Protein AF-A0A925AUQ3-F1 (afdb_monomer)

pLDDT: mean 84.68, std 13.17, range [40.12, 97.12]

Structure (mmCIF, N/CA/C/O backbone):
data_AF-A0A925AUQ3-F1
#
_entry.id   AF-A0A925AUQ3-F1
#
loop_
_atom_site.group_PDB
_atom_site.id
_atom_site.type_symbol
_atom_site.label_atom_id
_atom_site.label_alt_id
_atom_site.label_comp_id
_atom_site.label_asym_id
_atom_site.label_entity_id
_atom_site.label_seq_id
_atom_site.pdbx_PDB_ins_code
_atom_site.Cartn_x
_atom_site.Cartn_y
_atom_site.Cartn_z
_atom_site.occupancy
_atom_site.B_iso_or_equiv
_atom_site.auth_seq_id
_atom_site.auth_comp_id
_atom_site.auth_asym_id
_atom_site.auth_atom_id
_atom_site.pdbx_PDB_model_num
ATOM 1 N N . MET A 1 1 ? -30.380 -16.504 4.013 1.00 45.69 1 MET A N 1
ATOM 2 C CA . MET A 1 1 ? -30.064 -16.693 5.445 1.00 45.69 1 MET A CA 1
ATOM 3 C C . MET A 1 1 ? -30.160 -15.334 6.123 1.00 45.69 1 MET A C 1
ATOM 5 O O . MET A 1 1 ? -29.705 -14.374 5.512 1.00 45.69 1 MET A O 1
ATOM 9 N N . PRO A 1 2 ? -30.830 -15.217 7.281 1.00 41.12 2 PRO A N 1
ATOM 10 C CA . PRO A 1 2 ? -31.108 -13.928 7.902 1.00 41.12 2 PRO A CA 1
ATOM 11 C C . PRO A 1 2 ? -29.807 -13.231 8.309 1.00 41.12 2 PRO A C 1
ATOM 13 O O . PRO A 1 2 ? -28.845 -13.874 8.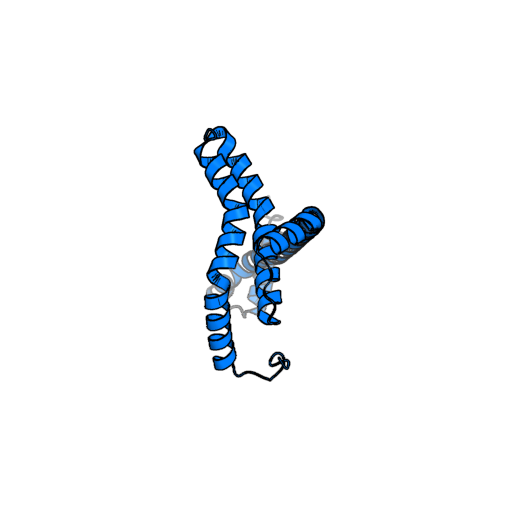719 1.00 41.12 2 PRO A O 1
ATOM 16 N N . SER A 1 3 ? -29.780 -11.912 8.150 1.00 50.97 3 SER A N 1
ATOM 17 C CA . SER A 1 3 ? -28.628 -11.040 8.357 1.00 50.97 3 SER A CA 1
ATOM 18 C C . SER A 1 3 ? -28.160 -11.023 9.817 1.00 50.97 3 SER A C 1
ATOM 20 O O . SER A 1 3 ? -28.569 -10.175 10.605 1.00 50.97 3 SER A O 1
ATOM 22 N N . SER A 1 4 ? -27.211 -11.897 10.150 1.00 55.62 4 SER A N 1
ATOM 23 C CA . SER A 1 4 ? -26.405 -11.888 11.386 1.00 55.62 4 SER A CA 1
ATOM 24 C C . SER A 1 4 ? -25.456 -10.674 11.507 1.00 55.62 4 SER A C 1
ATOM 26 O O . SER A 1 4 ? -24.551 -10.663 12.344 1.00 55.62 4 SER A O 1
ATOM 28 N N . ALA A 1 5 ? -25.597 -9.677 10.629 1.00 60.88 5 ALA A N 1
ATOM 29 C CA . ALA A 1 5 ? -24.541 -8.731 10.276 1.00 60.88 5 ALA A CA 1
ATOM 30 C C . ALA A 1 5 ? -24.450 -7.489 11.183 1.00 60.88 5 ALA A C 1
ATOM 32 O O . ALA A 1 5 ? -23.427 -6.812 11.152 1.00 60.88 5 ALA A O 1
ATOM 33 N N . LEU A 1 6 ? -25.470 -7.196 12.000 1.00 66.00 6 LEU A N 1
ATOM 34 C CA . LEU A 1 6 ? -25.551 -5.951 12.786 1.00 66.00 6 LEU A CA 1
ATOM 35 C C . LEU A 1 6 ? -25.937 -6.176 14.258 1.00 66.00 6 LEU A C 1
ATOM 37 O O . LEU A 1 6 ? -26.586 -5.341 14.881 1.00 66.00 6 LEU A O 1
ATOM 41 N N . ARG A 1 7 ? -25.555 -7.319 14.834 1.00 82.81 7 ARG A N 1
ATOM 42 C CA . ARG A 1 7 ? -25.616 -7.517 16.290 1.00 82.81 7 ARG A CA 1
ATOM 43 C C . ARG A 1 7 ? -24.392 -6.841 16.937 1.00 82.81 7 ARG A C 1
ATOM 45 O O . ARG A 1 7 ? -23.295 -7.016 16.404 1.00 82.81 7 ARG A O 1
ATOM 52 N N . PRO A 1 8 ? -24.534 -6.146 18.083 1.00 84.88 8 PRO A N 1
ATOM 53 C CA . PRO A 1 8 ? -23.391 -5.708 18.881 1.00 84.88 8 PRO A CA 1
ATOM 54 C C . PRO A 1 8 ? -22.499 -6.905 19.230 1.00 84.88 8 PRO A C 1
ATOM 56 O O . PRO A 1 8 ? -22.999 -7.923 19.711 1.00 84.88 8 PRO A O 1
ATOM 59 N N . ARG A 1 9 ? -21.197 -6.796 18.957 1.00 86.88 9 ARG A N 1
ATOM 60 C CA . ARG A 1 9 ? -20.202 -7.830 19.268 1.00 86.88 9 ARG A CA 1
ATOM 61 C C . ARG A 1 9 ? -19.255 -7.334 20.346 1.00 86.88 9 ARG A C 1
ATOM 63 O O . ARG A 1 9 ? -18.892 -6.158 20.349 1.00 86.88 9 ARG A O 1
ATOM 70 N N . SER A 1 10 ? -18.846 -8.221 21.246 1.00 92.44 10 SER A N 1
ATOM 71 C CA . SER A 1 10 ? -17.773 -7.906 22.193 1.00 92.44 10 SER A CA 1
ATOM 72 C C . SER A 1 10 ? -16.429 -7.754 21.463 1.00 92.44 10 SER A C 1
ATOM 74 O O . SER A 1 10 ? -16.258 -8.209 20.329 1.00 92.44 10 SER A O 1
ATOM 76 N N . ALA A 1 11 ? -15.440 -7.136 22.118 1.00 91.62 11 ALA A N 1
ATOM 77 C CA . ALA A 1 11 ? -14.095 -7.004 21.552 1.00 91.62 11 ALA A CA 1
ATOM 78 C C . ALA A 1 11 ? -13.476 -8.370 21.188 1.00 91.62 11 ALA A C 1
ATOM 80 O O . ALA A 1 11 ? -12.834 -8.501 20.148 1.00 91.62 11 ALA A O 1
ATOM 81 N N . THR A 1 12 ? -13.713 -9.404 22.003 1.00 92.38 12 THR A N 1
ATOM 82 C CA . THR A 1 12 ? -13.225 -10.765 21.739 1.00 92.38 12 THR A CA 1
ATOM 83 C C . THR A 1 12 ? -13.972 -11.429 20.583 1.00 92.38 12 THR A C 1
ATOM 85 O O . THR A 1 12 ? -13.336 -12.047 19.732 1.00 92.38 12 THR A O 1
ATOM 88 N N . GLU A 1 13 ? -15.292 -11.235 20.484 1.00 89.88 13 GLU A N 1
ATOM 89 C CA . GLU A 1 13 ? -16.099 -11.722 19.356 1.00 89.88 13 GLU A CA 1
ATOM 90 C C . GLU A 1 13 ? -15.688 -11.072 18.022 1.00 89.88 13 GLU A C 1
ATOM 92 O O . GLU A 1 13 ? -15.743 -11.722 16.979 1.00 89.88 13 GLU A O 1
ATOM 97 N N . LEU A 1 14 ? -15.263 -9.802 18.027 1.00 89.69 14 LEU A N 1
ATOM 98 C CA . LEU A 1 14 ? -14.743 -9.131 16.829 1.00 89.69 14 LEU A CA 1
ATOM 99 C C . LEU A 1 14 ? -13.423 -9.742 16.350 1.00 89.69 14 LEU A C 1
ATOM 101 O O . LEU A 1 14 ? -13.240 -9.935 15.147 1.00 89.69 14 LEU A O 1
ATOM 105 N N . ILE A 1 15 ? -12.515 -10.053 17.277 1.00 92.94 15 ILE A N 1
ATOM 106 C CA . ILE A 1 15 ? -11.218 -10.655 16.953 1.00 92.94 15 ILE A CA 1
ATOM 107 C C . ILE A 1 15 ? -11.417 -12.067 16.393 1.00 92.94 15 ILE A C 1
ATOM 109 O O . ILE A 1 15 ? -10.888 -12.374 15.325 1.00 92.94 15 ILE A O 1
ATOM 113 N N . ASP A 1 16 ? -12.221 -12.897 17.062 1.00 93.69 16 ASP A N 1
ATOM 114 C CA . ASP A 1 16 ? -12.510 -14.262 16.608 1.00 93.69 16 ASP A CA 1
ATOM 115 C C . ASP A 1 16 ? -13.182 -14.257 15.224 1.00 93.69 16 ASP A C 1
ATOM 117 O O . ASP A 1 16 ? -12.723 -14.919 14.291 1.00 93.69 16 ASP A O 1
ATOM 121 N N . ALA A 1 17 ? -14.185 -13.396 15.028 1.00 88.06 17 ALA A N 1
ATOM 122 C CA . ALA A 1 17 ? -14.828 -13.236 13.729 1.00 88.06 17 ALA A CA 1
ATOM 123 C C . ALA A 1 17 ? -13.864 -12.763 12.628 1.00 88.06 17 ALA A C 1
ATOM 125 O O . ALA A 1 17 ? -13.984 -13.200 11.484 1.00 88.06 17 ALA A O 1
ATOM 126 N N . SER A 1 18 ? -12.905 -11.894 12.958 1.00 88.94 18 SER A N 1
ATOM 127 C CA . SER A 1 18 ? -11.897 -11.428 12.000 1.00 88.94 18 SER A CA 1
ATOM 128 C C . SER A 1 18 ? -10.959 -12.559 11.577 1.00 88.94 18 SER A C 1
ATOM 130 O O . SER A 1 18 ? -10.667 -12.686 10.390 1.00 88.94 18 SER A O 1
ATOM 132 N N . PHE A 1 19 ? -10.531 -13.422 12.506 1.00 92.69 19 PHE A N 1
ATOM 133 C CA . PHE A 1 19 ? -9.716 -14.598 12.178 1.00 92.69 19 PHE A CA 1
ATOM 134 C C . PHE A 1 19 ? -10.488 -15.641 11.371 1.00 92.69 19 PHE A C 1
ATOM 136 O O . PHE A 1 19 ? -9.933 -16.212 10.430 1.00 92.69 19 PHE A O 1
ATOM 143 N N . GLN A 1 20 ? -11.760 -15.876 11.699 1.00 91.31 20 GLN A N 1
ATOM 144 C CA . GLN A 1 20 ? -12.621 -16.779 10.935 1.00 91.31 20 GLN A CA 1
ATOM 145 C C . GLN A 1 20 ? -12.801 -16.285 9.497 1.00 91.31 20 GLN A C 1
ATOM 147 O O . GLN A 1 20 ? -12.573 -17.047 8.555 1.00 91.31 20 GLN A O 1
ATOM 152 N N . LEU A 1 21 ? -13.120 -14.998 9.326 1.00 89.44 21 LEU A N 1
ATOM 153 C CA . LEU A 1 21 ? -13.253 -14.382 8.008 1.00 89.44 21 LEU A CA 1
ATOM 154 C C . LEU A 1 21 ? -11.933 -14.440 7.244 1.00 89.44 21 LEU A C 1
ATOM 156 O O . LEU A 1 21 ? -11.918 -14.864 6.090 1.00 89.44 21 LEU A O 1
ATOM 160 N N . LEU A 1 22 ? -10.819 -14.081 7.893 1.00 90.56 22 LEU A N 1
ATOM 161 C CA . LEU A 1 22 ? -9.492 -14.151 7.293 1.00 90.56 22 LEU A CA 1
ATOM 162 C C . LEU A 1 22 ? -9.210 -15.564 6.792 1.00 90.56 22 LEU A C 1
ATOM 164 O O . LEU A 1 22 ? -8.888 -15.721 5.625 1.00 90.56 22 LEU A O 1
ATOM 168 N N . ARG A 1 23 ? -9.381 -16.598 7.622 1.00 91.94 23 ARG A N 1
ATOM 169 C CA . ARG A 1 23 ? -9.105 -17.992 7.240 1.00 91.94 23 ARG A CA 1
ATOM 170 C C . ARG A 1 23 ? -9.964 -18.458 6.066 1.00 91.94 23 ARG A C 1
ATOM 172 O O . ARG A 1 23 ? -9.477 -19.203 5.220 1.00 91.94 23 ARG A O 1
ATOM 179 N N . GLN A 1 24 ? -11.215 -18.009 6.009 1.00 90.44 24 GLN A N 1
ATOM 180 C CA . GLN A 1 24 ? -12.141 -18.338 4.932 1.00 90.44 24 GLN A CA 1
ATOM 181 C C . GLN A 1 24 ? -11.745 -17.678 3.604 1.00 90.44 24 GLN A C 1
ATOM 183 O O . GLN A 1 24 ? -11.791 -18.334 2.565 1.00 90.44 24 GLN A O 1
ATOM 188 N N . ILE A 1 25 ? -11.352 -16.398 3.624 1.00 91.81 25 ILE A N 1
ATOM 189 C CA . ILE A 1 25 ? -11.071 -15.631 2.401 1.00 91.81 25 ILE A CA 1
ATOM 190 C C . ILE A 1 25 ? -9.590 -15.530 2.035 1.00 91.81 25 ILE A C 1
ATOM 192 O O . ILE A 1 25 ? -9.250 -15.060 0.949 1.00 91.81 25 ILE A O 1
ATOM 196 N N . TYR A 1 26 ? -8.695 -16.008 2.899 1.00 92.69 26 TYR A N 1
ATOM 197 C CA . TYR A 1 26 ? -7.250 -15.909 2.715 1.00 92.69 26 TYR A CA 1
ATOM 198 C C . TYR A 1 26 ? -6.786 -16.359 1.321 1.00 92.69 26 TYR A C 1
ATOM 200 O O . TYR A 1 26 ? -6.080 -15.582 0.673 1.00 92.69 26 TYR A O 1
ATOM 208 N N . PRO A 1 27 ? -7.225 -17.519 0.780 1.00 94.12 27 PRO A N 1
ATOM 209 C CA . PRO A 1 27 ? -6.808 -17.935 -0.557 1.00 94.12 27 PRO A CA 1
ATOM 210 C C . PRO A 1 27 ? -7.236 -16.945 -1.644 1.00 94.12 27 PRO A C 1
ATOM 212 O O . PRO A 1 27 ? -6.476 -16.685 -2.570 1.00 94.12 27 PRO A O 1
ATOM 215 N N . GLN A 1 28 ? -8.429 -16.352 -1.532 1.00 92.94 28 GLN A N 1
ATOM 216 C CA . GLN A 1 28 ? -8.934 -15.384 -2.510 1.00 92.94 28 GLN A CA 1
ATOM 217 C C . GLN A 1 28 ? -8.167 -14.062 -2.447 1.00 92.94 28 GLN A C 1
ATOM 219 O O . GLN A 1 28 ? -7.828 -13.512 -3.494 1.00 92.94 28 GLN A O 1
ATOM 224 N N . CYS A 1 29 ? -7.831 -13.588 -1.245 1.00 93.25 29 CYS A N 1
ATOM 225 C CA . CYS A 1 29 ? -6.982 -12.410 -1.063 1.00 93.25 29 CYS A CA 1
ATOM 226 C C . CYS A 1 29 ? -5.582 -12.630 -1.651 1.00 93.25 29 CYS A C 1
ATOM 228 O O . CYS A 1 29 ? -5.088 -11.781 -2.391 1.00 93.25 29 CYS A O 1
ATOM 230 N N . VAL A 1 30 ? -4.966 -13.787 -1.382 1.00 94.69 30 VAL A N 1
ATOM 231 C CA . VAL A 1 30 ? -3.651 -14.143 -1.937 1.00 94.69 30 VAL A CA 1
ATOM 232 C C . VAL A 1 30 ? -3.712 -14.254 -3.457 1.00 94.69 30 VAL A C 1
ATOM 234 O O . VAL A 1 30 ? -2.851 -13.701 -4.132 1.00 94.69 30 VAL A O 1
ATOM 237 N N . MET A 1 31 ? -4.742 -14.898 -4.015 1.00 94.44 31 MET A N 1
ATOM 238 C CA . MET A 1 31 ? -4.928 -14.987 -5.467 1.00 94.44 31 MET A CA 1
ATOM 239 C C . MET A 1 31 ? -5.104 -13.609 -6.113 1.00 94.44 31 MET A C 1
ATOM 241 O O . MET A 1 31 ? -4.503 -13.352 -7.151 1.00 94.44 31 MET A O 1
ATOM 245 N N . ALA A 1 32 ? -5.878 -12.710 -5.500 1.00 93.38 32 ALA A N 1
ATOM 246 C CA . ALA A 1 32 ? -6.051 -11.346 -5.995 1.00 93.38 32 ALA A CA 1
ATOM 247 C C . ALA A 1 32 ? -4.731 -10.557 -5.984 1.00 93.38 32 ALA A C 1
ATOM 249 O O . ALA A 1 32 ? -4.385 -9.920 -6.978 1.00 93.38 32 ALA A O 1
ATOM 250 N N . MET A 1 33 ? -3.963 -10.639 -4.892 1.00 94.12 33 MET A N 1
ATOM 251 C CA . MET A 1 33 ? -2.641 -10.010 -4.807 1.00 94.12 33 MET A CA 1
ATOM 252 C C . MET A 1 33 ? -1.667 -10.606 -5.820 1.00 94.12 33 MET A C 1
ATOM 254 O O . MET A 1 33 ? -0.972 -9.865 -6.511 1.00 94.12 33 MET A O 1
ATOM 258 N N . ALA A 1 34 ? -1.630 -11.933 -5.935 1.00 94.69 34 ALA A N 1
ATOM 259 C CA . ALA A 1 34 ? -0.763 -12.631 -6.870 1.00 94.69 34 ALA A CA 1
ATOM 260 C C . ALA A 1 34 ? -1.092 -12.244 -8.316 1.00 94.69 34 ALA A C 1
ATOM 262 O O . ALA A 1 34 ? -0.190 -11.895 -9.067 1.00 94.69 34 ALA A O 1
ATOM 263 N N . ALA A 1 35 ? -2.370 -12.209 -8.694 1.00 94.62 35 ALA A N 1
ATOM 264 C CA . ALA A 1 35 ? -2.787 -11.820 -10.039 1.00 94.62 35 ALA A CA 1
ATOM 265 C C . ALA A 1 35 ? -2.302 -10.414 -10.434 1.00 94.62 35 ALA A C 1
ATOM 267 O O . ALA A 1 35 ? -1.986 -10.181 -11.597 1.00 94.62 35 ALA A O 1
ATOM 268 N N . ILE A 1 36 ? -2.212 -9.492 -9.470 1.00 93.81 36 ILE A N 1
ATOM 269 C CA . ILE A 1 36 ? -1.752 -8.121 -9.710 1.00 93.81 36 ILE A CA 1
ATOM 270 C C . ILE A 1 36 ? -0.222 -8.027 -9.672 1.00 93.81 36 ILE A C 1
ATOM 272 O O . ILE A 1 36 ? 0.363 -7.391 -10.543 1.00 93.81 36 ILE A O 1
ATOM 276 N N . PHE A 1 37 ? 0.444 -8.650 -8.694 1.00 94.94 37 PHE A N 1
ATOM 277 C CA . PHE A 1 37 ? 1.880 -8.454 -8.458 1.00 94.94 37 PHE A CA 1
ATOM 278 C C . PHE A 1 37 ? 2.801 -9.461 -9.149 1.00 94.94 37 PHE A C 1
ATOM 280 O O . PHE A 1 37 ? 3.936 -9.107 -9.468 1.00 94.94 37 PHE A O 1
ATOM 287 N N . VAL A 1 38 ? 2.350 -10.690 -9.416 1.00 95.88 38 VAL A N 1
ATOM 288 C CA . VAL A 1 38 ? 3.167 -11.713 -10.095 1.00 95.88 38 VAL A CA 1
ATOM 289 C C . VAL A 1 38 ? 3.695 -11.222 -11.446 1.00 95.88 38 VAL A C 1
ATOM 291 O O . VAL A 1 38 ? 4.890 -11.398 -11.679 1.00 95.88 38 VAL A O 1
ATOM 294 N N . PRO A 1 39 ? 2.909 -10.539 -12.306 1.00 94.81 39 PRO A N 1
ATOM 295 C CA . PRO A 1 39 ? 3.437 -9.982 -13.551 1.00 94.81 39 PRO A CA 1
ATOM 296 C C . PRO A 1 39 ? 4.621 -9.031 -13.335 1.00 94.81 39 PRO A C 1
ATOM 298 O O . PRO A 1 39 ? 5.603 -9.104 -14.069 1.00 94.81 39 PRO A O 1
ATOM 301 N N . PHE A 1 40 ? 4.583 -8.186 -12.299 1.00 95.44 40 PHE A N 1
ATOM 302 C CA . PHE A 1 40 ? 5.689 -7.277 -11.978 1.00 95.44 40 PHE A CA 1
ATOM 303 C C . PHE A 1 40 ? 6.918 -8.016 -11.447 1.00 95.44 40 PHE A C 1
ATOM 305 O O . PHE A 1 40 ? 8.042 -7.634 -11.766 1.00 95.44 40 PHE A O 1
ATOM 312 N N . ILE A 1 41 ? 6.723 -9.086 -10.672 1.00 94.88 41 ILE A N 1
ATOM 313 C CA . ILE A 1 41 ? 7.822 -9.939 -10.201 1.00 94.88 41 ILE A CA 1
ATOM 314 C C . ILE A 1 41 ? 8.500 -10.620 -11.394 1.00 94.88 41 ILE A C 1
ATOM 316 O O . ILE A 1 41 ? 9.722 -10.582 -11.504 1.00 94.88 41 ILE A O 1
ATOM 320 N N . VAL A 1 42 ? 7.716 -11.185 -12.316 1.00 96.56 42 VAL A N 1
ATOM 321 C CA . VAL A 1 42 ? 8.239 -11.813 -13.537 1.00 96.56 42 VAL A CA 1
ATOM 322 C C . VAL A 1 42 ? 8.980 -10.789 -14.395 1.00 96.56 42 VAL A C 1
ATOM 324 O O . VAL A 1 42 ? 10.113 -11.045 -14.794 1.00 96.56 42 VAL A O 1
ATOM 327 N N . LEU A 1 43 ? 8.400 -9.604 -14.621 1.00 95.81 43 LEU A N 1
ATOM 328 C CA . LEU A 1 43 ? 9.061 -8.522 -15.356 1.00 95.81 43 LEU A CA 1
ATOM 329 C C . LEU A 1 43 ? 10.387 -8.119 -14.711 1.00 95.81 43 LEU A C 1
ATOM 331 O O . LEU A 1 43 ? 11.365 -7.922 -15.420 1.00 95.81 43 LEU A O 1
ATOM 335 N N . ARG A 1 44 ? 10.448 -8.042 -13.379 1.00 94.12 44 ARG A N 1
ATOM 336 C CA . ARG A 1 44 ? 11.682 -7.712 -12.659 1.00 94.12 44 ARG A CA 1
ATOM 337 C C . ARG A 1 44 ? 12.773 -8.773 -12.832 1.00 94.12 44 ARG A C 1
ATOM 339 O O . ARG A 1 44 ? 13.940 -8.416 -12.838 1.00 94.12 44 ARG A O 1
ATOM 346 N N . ILE A 1 45 ? 12.407 -10.048 -12.950 1.00 95.44 45 ILE A N 1
ATOM 347 C CA . ILE A 1 45 ? 13.366 -11.148 -13.148 1.00 95.44 45 ILE A CA 1
ATOM 348 C C . ILE A 1 45 ? 13.865 -11.193 -14.599 1.00 95.44 45 ILE A C 1
ATOM 350 O O . ILE A 1 45 ? 15.018 -11.530 -14.844 1.00 95.44 45 ILE A O 1
ATOM 354 N N . VAL A 1 46 ? 12.991 -10.888 -15.561 1.00 97.12 46 VAL A N 1
ATOM 355 C CA . VAL A 1 46 ? 13.291 -10.995 -16.998 1.00 97.12 46 VAL A CA 1
ATOM 356 C C . VAL A 1 46 ? 14.024 -9.762 -17.534 1.00 97.12 46 VAL A C 1
ATOM 358 O O . VAL A 1 46 ? 14.852 -9.885 -18.435 1.00 97.12 46 VAL A O 1
ATOM 361 N N . LEU A 1 47 ? 13.705 -8.570 -17.026 1.00 95.88 47 LEU A N 1
ATOM 362 C CA . LEU A 1 47 ? 14.271 -7.313 -17.512 1.00 95.88 47 LEU A CA 1
ATOM 363 C C . LEU A 1 47 ? 15.636 -7.008 -16.873 1.00 95.88 47 LEU A C 1
ATOM 365 O O . LEU A 1 47 ? 15.892 -7.400 -15.737 1.00 95.88 47 LEU A O 1
ATOM 369 N N . PRO A 1 48 ? 16.514 -6.268 -17.575 1.00 96.38 48 PRO A N 1
ATOM 370 C CA . PRO A 1 48 ? 17.794 -5.844 -17.019 1.00 96.38 48 PRO A CA 1
ATOM 371 C C . PRO A 1 48 ? 17.613 -4.905 -15.816 1.00 96.38 48 PRO A C 1
ATOM 373 O O . PRO A 1 48 ? 16.661 -4.126 -15.753 1.00 96.38 48 PRO A O 1
ATOM 376 N N . GLU A 1 49 ? 18.591 -4.903 -14.904 1.00 94.69 49 GLU A N 1
ATOM 377 C CA . GLU A 1 49 ? 18.583 -4.077 -13.680 1.00 94.69 49 GLU A CA 1
ATOM 378 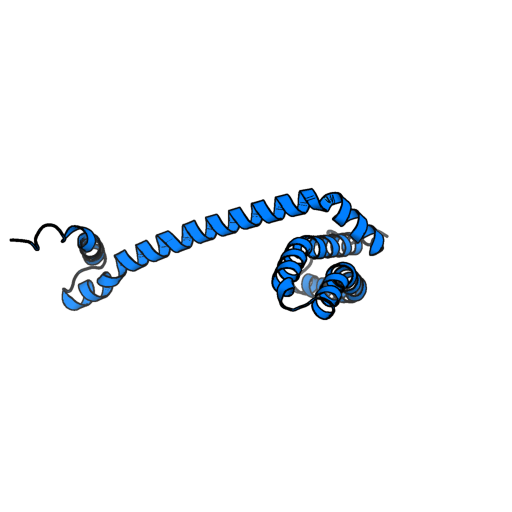C C . GLU A 1 49 ? 18.456 -2.568 -13.955 1.00 94.69 49 GLU A C 1
ATOM 380 O O . GLU A 1 49 ? 17.915 -1.823 -13.139 1.00 94.69 49 GLU A O 1
ATOM 385 N N . SER A 1 50 ? 18.863 -2.102 -15.141 1.00 96.06 50 SER A N 1
ATOM 386 C CA . SER A 1 50 ? 18.648 -0.714 -15.573 1.00 96.06 50 SER A CA 1
ATOM 387 C C . SER A 1 50 ? 17.165 -0.322 -15.649 1.00 96.06 50 SER A C 1
ATOM 389 O O . SER A 1 50 ? 16.835 0.853 -15.493 1.00 96.06 50 SER A O 1
ATOM 391 N N . MET A 1 51 ? 16.263 -1.287 -15.852 1.00 94.50 51 MET A N 1
ATOM 392 C CA . MET A 1 51 ? 14.810 -1.090 -15.910 1.00 94.50 51 MET A CA 1
ATOM 393 C C . MET A 1 51 ? 14.105 -1.388 -14.578 1.00 94.50 51 MET A C 1
ATOM 395 O O . MET A 1 51 ? 12.924 -1.064 -14.429 1.00 94.50 51 MET A O 1
ATOM 399 N N . ALA A 1 52 ? 14.809 -1.934 -13.580 1.00 94.00 52 ALA A N 1
ATOM 400 C CA . ALA A 1 52 ? 14.266 -2.199 -12.248 1.00 94.00 52 ALA A CA 1
ATOM 401 C C . ALA A 1 52 ? 13.547 -0.993 -11.600 1.00 94.00 52 ALA A C 1
ATOM 403 O O . ALA A 1 52 ? 12.452 -1.191 -11.065 1.00 94.00 52 ALA A O 1
ATOM 404 N N . PRO A 1 53 ? 14.057 0.261 -11.655 1.00 94.88 53 PRO A N 1
ATOM 405 C CA . PRO A 1 53 ? 13.342 1.398 -11.070 1.00 94.88 53 PRO A CA 1
ATOM 406 C C . PRO A 1 53 ? 11.994 1.672 -11.749 1.00 94.88 53 PRO A C 1
ATOM 408 O O . PRO A 1 53 ? 11.036 2.020 -11.063 1.00 94.88 53 PRO A O 1
ATOM 411 N N . MET A 1 54 ? 11.882 1.465 -13.066 1.00 95.00 54 MET A N 1
ATOM 412 C CA . MET A 1 54 ? 10.617 1.640 -13.791 1.00 95.00 54 MET A CA 1
ATOM 413 C C . MET A 1 54 ? 9.596 0.571 -13.392 1.00 95.00 54 MET A C 1
ATOM 415 O O . MET A 1 54 ? 8.434 0.894 -13.151 1.00 95.00 54 MET A O 1
ATOM 419 N N . VAL A 1 55 ? 10.031 -0.686 -13.251 1.00 95.44 55 VAL A N 1
ATOM 420 C CA . VAL A 1 55 ? 9.169 -1.784 -12.782 1.00 95.44 55 VAL A CA 1
ATOM 421 C C . VAL A 1 55 ? 8.710 -1.547 -11.340 1.00 95.44 55 VAL A C 1
ATOM 423 O O . VAL A 1 55 ? 7.541 -1.764 -11.029 1.00 95.44 55 VAL A O 1
ATOM 426 N N . ASN A 1 56 ? 9.595 -1.050 -10.470 1.00 94.56 56 ASN A N 1
ATOM 427 C CA . ASN A 1 56 ? 9.256 -0.697 -9.087 1.00 94.56 56 ASN A CA 1
ATOM 428 C C . ASN A 1 56 ? 8.271 0.475 -9.010 1.00 94.56 56 ASN A C 1
ATOM 430 O O . ASN A 1 56 ? 7.364 0.466 -8.181 1.00 94.56 56 ASN A O 1
ATOM 434 N N . LEU A 1 57 ? 8.430 1.483 -9.869 1.00 93.88 57 LEU A N 1
ATOM 435 C CA . LEU A 1 57 ? 7.490 2.597 -9.938 1.00 93.88 57 LEU A CA 1
ATOM 436 C C . LEU 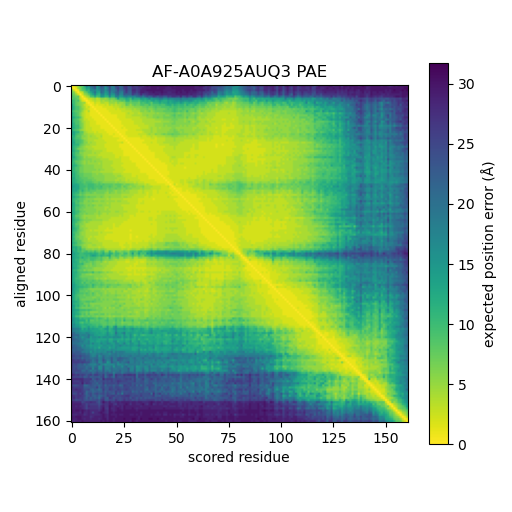A 1 57 ? 6.114 2.115 -10.413 1.00 93.88 57 LEU A C 1
ATOM 438 O O . LEU A 1 57 ? 5.095 2.454 -9.814 1.00 93.88 57 LEU A O 1
ATOM 442 N N . ALA A 1 58 ? 6.086 1.274 -11.449 1.00 93.06 58 ALA A N 1
ATOM 443 C CA . ALA A 1 58 ? 4.852 0.694 -11.955 1.00 93.06 58 ALA A CA 1
ATOM 444 C C . ALA A 1 58 ? 4.164 -0.184 -10.895 1.00 93.06 58 ALA A C 1
ATOM 446 O O . ALA A 1 58 ? 2.968 -0.037 -10.674 1.00 93.06 58 ALA A O 1
ATOM 447 N N . SER A 1 59 ? 4.896 -1.037 -10.172 1.00 93.69 59 SER A N 1
ATOM 448 C CA . SER A 1 59 ? 4.298 -1.883 -9.131 1.00 93.69 59 SER A CA 1
ATOM 449 C C . SER A 1 59 ? 3.734 -1.074 -7.955 1.00 93.69 59 SER A C 1
ATOM 451 O O . SER A 1 59 ? 2.668 -1.419 -7.443 1.00 93.69 59 SER A O 1
ATOM 453 N N . GLN A 1 60 ? 4.370 0.041 -7.575 1.00 92.12 60 GLN A N 1
ATOM 454 C CA . GLN A 1 60 ? 3.832 0.961 -6.565 1.00 92.12 60 GLN A CA 1
ATOM 455 C C . GLN A 1 60 ? 2.536 1.639 -7.018 1.00 92.12 60 GLN A C 1
ATOM 457 O O . GLN A 1 60 ? 1.598 1.752 -6.229 1.00 92.12 60 GLN A O 1
ATOM 462 N N . LEU A 1 61 ? 2.428 2.016 -8.295 1.00 90.44 61 LEU A N 1
ATOM 463 C CA . LEU A 1 61 ? 1.177 2.549 -8.842 1.00 90.44 61 LEU A CA 1
ATOM 464 C C . LEU A 1 61 ? 0.045 1.512 -8.815 1.00 90.44 61 LEU A C 1
ATOM 466 O O . LEU A 1 61 ? -1.115 1.875 -8.682 1.00 90.44 61 LEU A O 1
ATOM 470 N N . PHE A 1 62 ? 0.338 0.214 -8.882 1.00 91.88 62 PHE A N 1
ATOM 471 C CA . PHE A 1 62 ? -0.692 -0.833 -8.817 1.00 91.88 62 PHE A CA 1
ATOM 472 C C . PHE A 1 62 ? -1.021 -1.295 -7.387 1.00 91.88 62 PHE A C 1
ATOM 474 O O . PHE A 1 62 ? -2.000 -2.015 -7.174 1.00 91.88 62 PHE A O 1
ATOM 481 N N . GLN A 1 63 ? -0.277 -0.839 -6.380 1.00 90.94 63 GLN A N 1
ATOM 482 C CA . GLN A 1 63 ? -0.527 -1.162 -4.976 1.00 90.94 63 GLN A CA 1
ATOM 483 C C . GLN A 1 63 ? -1.941 -0.810 -4.469 1.00 90.94 63 GLN A C 1
ATOM 485 O O . GLN A 1 63 ? -2.573 -1.681 -3.859 1.00 90.94 63 GLN A O 1
ATOM 490 N N . PRO A 1 64 ? -2.498 0.396 -4.711 1.00 91.12 64 PRO A N 1
ATOM 491 C CA . PRO A 1 64 ? -3.848 0.723 -4.247 1.00 91.12 64 PRO A CA 1
ATOM 492 C C . PRO A 1 64 ? -4.928 -0.139 -4.908 1.00 91.12 64 PRO A C 1
ATOM 494 O O . PRO A 1 64 ? -5.971 -0.379 -4.301 1.00 91.12 64 PRO A O 1
ATOM 497 N N . LEU A 1 65 ? -4.679 -0.664 -6.112 1.00 91.50 65 LEU A N 1
ATOM 498 C CA . LEU A 1 65 ? -5.600 -1.594 -6.763 1.00 91.50 65 LEU A CA 1
ATOM 499 C C . LEU A 1 65 ? -5.663 -2.925 -6.025 1.00 91.50 65 LEU A C 1
ATOM 501 O O . LEU A 1 65 ? -6.752 -3.431 -5.766 1.00 91.50 65 LEU A O 1
ATOM 505 N N . ALA A 1 66 ? -4.508 -3.480 -5.659 1.00 92.00 66 ALA A N 1
ATOM 506 C CA . ALA A 1 66 ? -4.466 -4.718 -4.891 1.00 92.00 66 ALA A CA 1
ATOM 507 C C . ALA A 1 66 ? -5.196 -4.564 -3.551 1.00 92.00 66 ALA A C 1
ATOM 509 O O . ALA A 1 66 ? -5.991 -5.426 -3.175 1.00 92.00 66 ALA A O 1
ATOM 510 N N . LEU A 1 67 ? -5.005 -3.426 -2.878 1.00 92.38 67 LEU A N 1
ATOM 511 C CA . LEU A 1 67 ? -5.720 -3.117 -1.645 1.00 92.38 67 LEU A CA 1
ATOM 512 C C . LEU A 1 67 ? -7.237 -3.010 -1.871 1.00 92.38 67 LEU A C 1
ATOM 514 O O . LEU A 1 67 ? -8.013 -3.600 -1.122 1.00 92.38 67 LEU A O 1
ATOM 518 N N . ALA A 1 68 ? -7.673 -2.315 -2.925 1.00 93.00 68 ALA A N 1
ATOM 519 C CA . ALA A 1 68 ? -9.090 -2.179 -3.258 1.00 93.00 68 ALA A CA 1
ATOM 520 C C . ALA A 1 68 ? -9.749 -3.530 -3.589 1.00 93.00 68 ALA A C 1
ATOM 522 O O . ALA A 1 68 ? -10.892 -3.770 -3.197 1.00 93.00 68 ALA A O 1
ATOM 523 N N . ALA A 1 69 ? -9.026 -4.433 -4.259 1.00 93.62 69 ALA A N 1
ATOM 524 C CA . ALA A 1 69 ? -9.506 -5.780 -4.565 1.00 93.62 69 ALA A CA 1
ATOM 525 C C . ALA A 1 69 ? -9.742 -6.598 -3.290 1.00 93.62 69 ALA A C 1
ATOM 527 O O . ALA A 1 69 ? -10.786 -7.235 -3.153 1.00 93.62 69 ALA A O 1
ATOM 528 N N . ILE A 1 70 ? -8.815 -6.526 -2.330 1.00 93.56 70 ILE A N 1
ATOM 529 C CA . ILE A 1 70 ? -8.970 -7.161 -1.014 1.00 93.56 70 ILE A CA 1
ATOM 530 C C . ILE A 1 70 ? -10.180 -6.578 -0.283 1.00 93.56 70 ILE A C 1
ATOM 532 O O . ILE A 1 70 ? -10.999 -7.336 0.227 1.00 93.56 70 ILE A O 1
ATOM 536 N N . ILE A 1 71 ? -10.329 -5.250 -0.261 1.00 93.06 71 ILE A N 1
ATOM 537 C CA . ILE A 1 71 ? -11.460 -4.585 0.401 1.00 93.06 71 ILE A CA 1
ATOM 538 C C . ILE A 1 71 ? -12.792 -5.060 -0.189 1.00 93.06 71 ILE A C 1
ATOM 540 O O . ILE A 1 71 ? -13.711 -5.362 0.569 1.00 93.06 71 ILE A O 1
ATOM 544 N N . LEU A 1 72 ? -12.904 -5.177 -1.515 1.00 92.94 72 LEU A N 1
ATOM 545 C CA . LEU A 1 72 ? -14.117 -5.682 -2.166 1.00 92.94 72 LEU A CA 1
ATOM 546 C C . LEU A 1 72 ? -14.404 -7.147 -1.824 1.00 92.94 72 LEU A C 1
ATOM 548 O O . LEU A 1 72 ? -15.541 -7.481 -1.493 1.00 92.94 72 LEU A O 1
ATOM 552 N N . LEU A 1 73 ? -13.386 -8.009 -1.859 1.00 93.06 73 LEU A N 1
ATOM 553 C CA . LEU A 1 73 ? -13.518 -9.425 -1.504 1.00 93.06 73 LEU A CA 1
ATOM 554 C C . LEU A 1 73 ? -13.947 -9.600 -0.038 1.00 93.06 73 LEU A C 1
ATOM 556 O O . LEU A 1 73 ? -14.904 -10.320 0.261 1.00 93.06 73 LEU A O 1
ATOM 560 N N . VAL A 1 74 ? -13.286 -8.895 0.879 1.00 91.69 74 VAL A N 1
ATOM 561 C CA . VAL A 1 74 ? -13.600 -8.905 2.315 1.00 91.69 74 VAL A CA 1
ATOM 562 C C . VAL A 1 74 ? -14.990 -8.327 2.574 1.00 91.69 74 VAL A C 1
ATOM 564 O O . VAL A 1 74 ? -15.775 -8.931 3.296 1.00 91.69 74 VAL A O 1
ATOM 567 N N . SER A 1 75 ? -15.340 -7.201 1.952 1.00 90.88 75 SER A N 1
ATOM 568 C CA . SER A 1 75 ? -16.662 -6.586 2.106 1.00 90.88 75 SER A CA 1
ATOM 569 C C . SER A 1 75 ? -17.775 -7.515 1.621 1.00 90.88 75 SER A C 1
ATOM 571 O O . SER A 1 75 ? -18.776 -7.695 2.313 1.00 90.88 75 SER A O 1
ATOM 573 N N . ASN A 1 76 ? -17.586 -8.166 0.473 1.00 90.12 76 ASN A N 1
ATOM 574 C CA . ASN A 1 76 ? -18.592 -9.063 -0.077 1.00 90.12 76 ASN A CA 1
ATOM 575 C C . ASN A 1 76 ? -18.739 -10.354 0.737 1.00 90.12 76 ASN A C 1
ATOM 577 O O . ASN A 1 76 ? -19.857 -10.808 0.969 1.00 90.12 76 ASN A O 1
ATOM 581 N N . SER A 1 77 ? -17.631 -10.937 1.197 1.00 87.88 77 SER A N 1
ATOM 582 C CA . SER A 1 77 ? -17.678 -12.117 2.071 1.00 87.88 77 SER A CA 1
ATOM 583 C C . SER A 1 77 ? -18.265 -11.816 3.442 1.00 87.88 77 SER A C 1
ATOM 585 O O . SER A 1 77 ? -19.023 -12.631 3.965 1.00 87.88 77 SER A O 1
ATOM 587 N N . TYR A 1 78 ? -18.011 -10.624 3.986 1.00 84.75 78 TYR A N 1
ATOM 588 C CA . TYR A 1 78 ? -18.642 -10.167 5.220 1.00 84.75 78 TYR A CA 1
ATOM 589 C C . TYR A 1 78 ? -20.174 -10.096 5.096 1.00 84.75 78 TYR A C 1
ATOM 591 O O . TYR A 1 78 ? -20.892 -10.427 6.037 1.00 84.75 78 TYR A O 1
ATOM 599 N N . LEU A 1 79 ? -20.687 -9.736 3.914 1.00 85.81 79 LEU A N 1
ATOM 600 C CA . LEU A 1 79 ? -22.121 -9.727 3.600 1.00 85.81 79 LEU A CA 1
ATOM 601 C C . LEU A 1 79 ? -22.688 -11.119 3.251 1.00 85.81 79 LEU A C 1
ATOM 603 O O . LEU A 1 79 ? -23.858 -11.236 2.890 1.00 85.81 79 LEU A O 1
ATOM 607 N N . GLY A 1 80 ? -21.883 -12.180 3.367 1.00 80.19 80 GLY A N 1
ATOM 608 C CA . GLY A 1 80 ? -22.276 -13.554 3.050 1.00 80.19 80 GLY A CA 1
ATOM 609 C C . GLY A 1 80 ? -22.283 -13.879 1.554 1.00 80.19 80 GLY A C 1
ATOM 610 O O . GLY A 1 80 ? -22.830 -14.906 1.156 1.00 80.19 80 GLY A O 1
ATOM 611 N N . GLY A 1 81 ? -21.700 -13.023 0.713 1.00 78.06 81 GLY A N 1
ATOM 612 C CA . GLY A 1 81 ? -21.579 -13.258 -0.721 1.00 78.06 81 GLY A CA 1
ATOM 613 C C . GLY A 1 81 ? -20.300 -14.017 -1.097 1.00 78.06 81 GLY A C 1
ATOM 614 O O . GLY A 1 81 ? -19.240 -13.817 -0.508 1.00 78.06 81 GLY A O 1
ATOM 615 N N . GLY A 1 82 ? -20.368 -14.832 -2.152 1.00 78.69 82 GLY A N 1
ATOM 616 C CA . GLY A 1 82 ? -19.216 -15.518 -2.755 1.00 78.69 82 GLY A CA 1
ATOM 617 C C . GLY A 1 82 ? -18.741 -14.834 -4.037 1.00 78.69 82 GLY A C 1
ATOM 618 O O . GLY A 1 82 ? -19.025 -15.315 -5.130 1.00 78.69 82 GLY A O 1
ATOM 619 N N . MET A 1 83 ? -18.056 -13.693 -3.924 1.00 84.31 83 MET A N 1
ATOM 620 C CA . MET A 1 83 ? -17.523 -12.977 -5.089 1.00 84.31 83 MET A CA 1
ATOM 621 C C . MET A 1 83 ? -16.316 -13.724 -5.663 1.00 84.31 83 MET A C 1
ATOM 623 O O . MET A 1 83 ? -15.380 -14.066 -4.944 1.00 84.31 83 MET A O 1
ATOM 627 N N . LEU A 1 84 ? -16.330 -13.953 -6.976 1.00 89.19 84 LEU A N 1
ATOM 628 C CA . LEU A 1 84 ? -15.190 -14.505 -7.702 1.00 89.19 84 LEU A CA 1
ATOM 629 C C . LEU A 1 84 ? -14.058 -13.471 -7.782 1.00 89.19 84 LEU A C 1
ATOM 631 O O . LEU A 1 84 ? -14.297 -12.282 -8.001 1.00 89.19 84 LEU A O 1
ATOM 635 N N . VAL A 1 85 ? -12.813 -13.939 -7.676 1.00 89.31 85 VAL A N 1
ATOM 636 C CA . VAL A 1 85 ? -11.609 -13.090 -7.739 1.00 89.31 85 VAL A CA 1
ATOM 637 C C . VAL A 1 85 ? -11.524 -12.313 -9.058 1.00 89.31 85 VAL A C 1
ATOM 639 O O . VAL A 1 85 ? -11.177 -11.135 -9.056 1.00 89.31 85 VAL A O 1
ATOM 642 N N . SER A 1 86 ? -11.901 -12.930 -10.180 1.00 89.44 86 SER A N 1
ATOM 643 C CA . SER A 1 86 ? -11.920 -12.279 -11.497 1.00 89.44 86 SER A CA 1
ATOM 644 C C . SER A 1 86 ? -12.886 -11.093 -11.550 1.00 89.44 86 SER A C 1
ATOM 646 O O . SER A 1 86 ? -12.539 -10.040 -12.083 1.00 89.44 86 SER A O 1
ATOM 648 N N . THR A 1 87 ? -14.067 -11.232 -10.944 1.00 90.69 87 THR A N 1
ATOM 649 C CA . THR A 1 87 ? -15.059 -10.156 -10.843 1.00 90.69 87 THR A CA 1
ATOM 650 C C . THR A 1 87 ? -14.535 -9.002 -9.993 1.00 90.69 87 THR A C 1
ATOM 652 O O . THR A 1 87 ? -14.701 -7.844 -10.372 1.00 90.69 87 THR A O 1
ATOM 655 N N . ALA A 1 88 ? -13.851 -9.303 -8.883 1.00 90.19 88 ALA A N 1
ATOM 656 C CA . ALA A 1 88 ? -13.224 -8.285 -8.042 1.00 90.19 88 ALA A CA 1
ATOM 657 C C .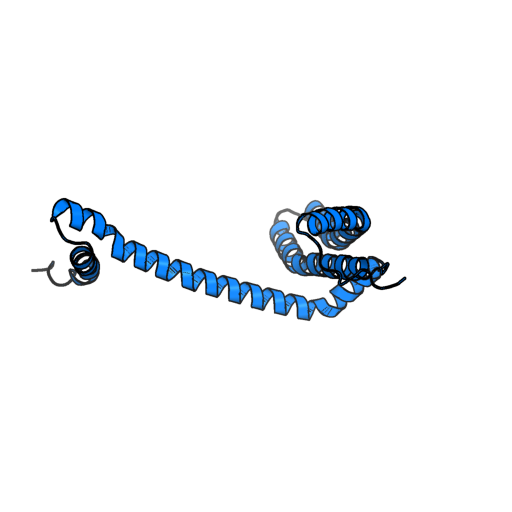 ALA A 1 88 ? -12.130 -7.518 -8.803 1.00 90.19 88 ALA A C 1
ATOM 659 O O . ALA A 1 88 ? -12.124 -6.289 -8.801 1.00 90.19 88 ALA A O 1
ATOM 660 N N . ILE A 1 89 ? -11.248 -8.225 -9.516 1.00 90.62 89 ILE A N 1
ATOM 661 C CA . ILE A 1 89 ? -10.175 -7.609 -10.311 1.00 90.62 89 ILE A CA 1
ATOM 662 C C . ILE A 1 89 ? -10.753 -6.730 -11.429 1.00 90.62 89 ILE A C 1
ATOM 664 O O . ILE A 1 89 ? -10.329 -5.586 -11.583 1.00 90.62 89 ILE A O 1
ATOM 668 N N . GLY A 1 90 ? -11.751 -7.217 -12.174 1.00 90.69 90 GLY A N 1
ATOM 669 C CA . GLY A 1 90 ? -12.408 -6.440 -13.231 1.00 90.69 90 GLY A CA 1
ATOM 670 C C . GLY A 1 90 ? -13.084 -5.172 -12.700 1.00 90.69 90 GLY A C 1
ATOM 671 O O . GLY A 1 90 ? -12.921 -4.090 -13.269 1.00 90.69 90 GLY A O 1
ATOM 672 N N . ALA A 1 91 ? -13.777 -5.277 -11.561 1.00 90.06 91 ALA A N 1
ATOM 673 C CA . ALA A 1 91 ? -14.401 -4.135 -10.898 1.00 90.06 91 ALA A CA 1
ATOM 674 C C . ALA A 1 91 ? -13.367 -3.077 -10.478 1.00 90.06 91 ALA A C 1
ATOM 676 O O . ALA A 1 91 ? -13.581 -1.885 -10.697 1.00 90.06 91 ALA A O 1
ATOM 677 N N . VAL A 1 92 ? -12.228 -3.500 -9.929 1.00 91.00 92 VAL A N 1
ATOM 678 C CA . VAL A 1 92 ? -11.138 -2.599 -9.529 1.00 91.00 92 VAL A CA 1
ATOM 679 C C . VAL A 1 92 ? -10.464 -1.945 -10.735 1.00 91.00 92 VAL A C 1
ATOM 681 O O . VAL A 1 92 ? -10.274 -0.729 -10.733 1.00 91.00 92 VAL A O 1
ATOM 684 N N . LEU A 1 93 ? -10.154 -2.710 -11.785 1.00 89.50 93 LEU A N 1
ATOM 685 C CA . LEU A 1 93 ? -9.530 -2.191 -13.008 1.00 89.50 93 LEU A CA 1
ATOM 686 C C . LEU A 1 93 ? -10.412 -1.1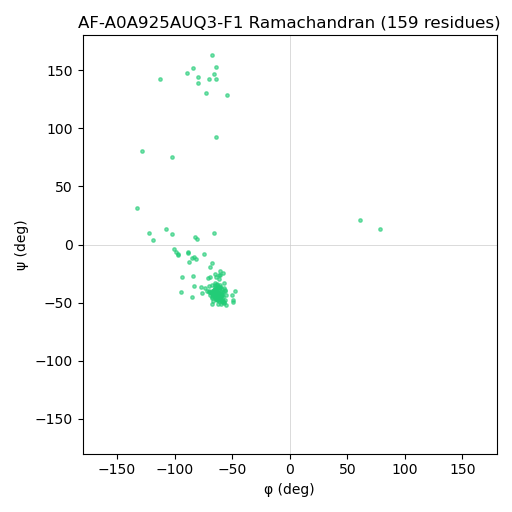46 -13.704 1.00 89.50 93 LEU A C 1
ATOM 688 O O . LEU A 1 93 ? -9.903 -0.117 -14.141 1.00 89.50 93 LEU A O 1
ATOM 692 N N . SER A 1 94 ? -11.736 -1.343 -13.727 1.00 91.75 94 SER A N 1
ATOM 693 C CA . SER A 1 94 ? -12.679 -0.357 -14.285 1.00 91.75 94 SER A CA 1
ATOM 694 C C . SER A 1 94 ? -12.645 1.000 -13.566 1.00 91.75 94 SER A C 1
ATOM 696 O O . SER A 1 94 ? -12.997 2.028 -14.139 1.00 91.75 94 SER A O 1
ATOM 698 N N . ARG A 1 95 ? -12.187 1.012 -12.309 1.00 91.00 95 ARG A N 1
ATOM 699 C CA . ARG A 1 95 ? -12.072 2.200 -11.456 1.00 91.00 95 ARG A CA 1
ATOM 700 C C . ARG A 1 95 ? -10.623 2.643 -11.262 1.00 91.00 95 ARG A C 1
ATOM 702 O O . ARG A 1 95 ? -10.376 3.491 -10.407 1.00 91.00 95 ARG A O 1
ATOM 709 N N . PHE A 1 96 ? -9.680 2.120 -12.053 1.00 88.81 96 PHE A N 1
ATOM 710 C CA . PHE A 1 96 ? -8.248 2.412 -11.935 1.00 88.81 96 PHE A CA 1
ATOM 711 C C . PHE A 1 96 ? -7.969 3.917 -11.849 1.00 88.81 96 PHE A C 1
ATOM 713 O O . PHE A 1 96 ? -7.299 4.363 -10.923 1.00 88.81 96 PHE A O 1
ATOM 720 N N . GLY A 1 97 ? -8.547 4.712 -12.756 1.00 87.12 97 GLY A N 1
ATOM 721 C CA . GLY A 1 97 ? -8.335 6.162 -12.784 1.00 87.12 97 GLY A CA 1
ATOM 722 C C . GLY A 1 97 ? -8.851 6.880 -11.532 1.00 87.12 97 GLY A C 1
ATOM 723 O O . GLY A 1 97 ? -8.170 7.750 -10.994 1.00 87.12 97 GLY A O 1
ATOM 724 N N . ALA A 1 98 ? -10.018 6.479 -11.019 1.00 91.56 98 ALA A N 1
ATOM 725 C CA . ALA A 1 98 ? -10.565 7.042 -9.787 1.00 91.56 98 ALA A CA 1
ATOM 726 C C . ALA A 1 98 ? -9.713 6.656 -8.567 1.00 91.56 98 ALA A C 1
ATOM 728 O O . ALA A 1 98 ? -9.430 7.507 -7.727 1.00 91.56 98 ALA A O 1
ATOM 729 N N . LEU A 1 99 ? -9.259 5.399 -8.491 1.00 88.69 99 LEU A N 1
ATOM 730 C CA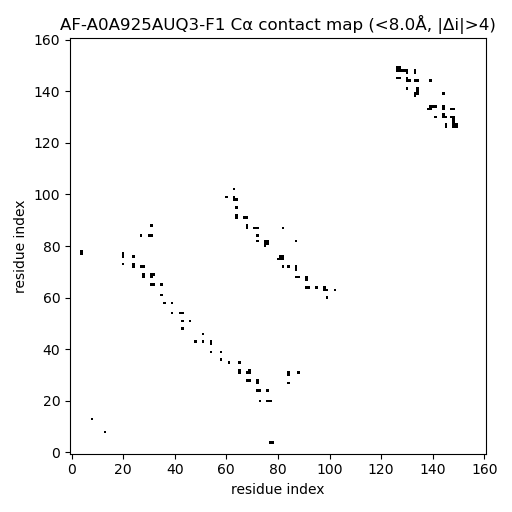 . LEU A 1 99 ? -8.373 4.928 -7.423 1.00 88.69 99 LEU A CA 1
ATOM 731 C C . LEU A 1 99 ? -7.022 5.649 -7.451 1.00 88.69 99 LEU A C 1
ATOM 733 O O . LEU A 1 99 ? -6.554 6.076 -6.401 1.00 88.69 99 LEU A O 1
ATOM 737 N N . MET A 1 100 ? -6.442 5.859 -8.637 1.00 89.69 100 MET A N 1
ATOM 738 C CA . MET A 1 100 ? -5.225 6.658 -8.804 1.00 89.69 100 MET A CA 1
ATOM 739 C C . MET A 1 100 ? -5.410 8.071 -8.264 1.00 89.69 100 MET A C 1
ATOM 741 O O . MET A 1 100 ? -4.610 8.522 -7.448 1.00 89.69 100 MET A O 1
ATOM 745 N N . LEU A 1 101 ? -6.482 8.758 -8.667 1.00 91.81 101 LEU A N 1
ATOM 746 C CA . LEU A 1 101 ? -6.750 10.120 -8.213 1.00 91.81 101 LEU A CA 1
ATOM 747 C C . LEU A 1 101 ? -6.904 10.189 -6.687 1.00 91.81 101 LEU A C 1
ATOM 749 O O . LEU A 1 101 ? -6.317 11.063 -6.051 1.00 91.81 101 LEU A O 1
ATOM 753 N N . VAL A 1 102 ? -7.640 9.244 -6.093 1.00 91.81 102 VAL A N 1
ATOM 754 C CA . VAL A 1 102 ? -7.801 9.152 -4.634 1.00 91.81 102 VAL A CA 1
ATOM 755 C C . VAL A 1 102 ? -6.454 8.933 -3.947 1.00 91.81 102 VAL A C 1
ATOM 757 O O . VAL A 1 102 ? -6.158 9.631 -2.981 1.00 91.81 102 VAL A O 1
ATOM 760 N N . SER A 1 103 ? -5.614 8.025 -4.450 1.00 87.38 103 SER A N 1
ATOM 761 C CA . SER A 1 103 ? -4.281 7.778 -3.890 1.00 87.38 103 SER A CA 1
ATOM 762 C C . SER A 1 103 ? -3.367 8.998 -3.991 1.00 87.38 103 SER A C 1
ATOM 764 O O . SER A 1 103 ? -2.664 9.305 -3.029 1.00 87.38 103 SER A O 1
ATOM 766 N N . PHE A 1 104 ? -3.408 9.736 -5.104 1.00 91.69 104 PHE A N 1
ATOM 767 C CA . PHE A 1 104 ? -2.664 10.988 -5.245 1.00 91.69 104 PHE A CA 1
ATOM 768 C C . PHE A 1 104 ? -3.126 12.031 -4.230 1.00 91.69 104 PHE A C 1
ATOM 770 O O . PHE A 1 104 ? -2.302 12.575 -3.497 1.00 91.69 104 PHE A O 1
ATOM 777 N N . ILE A 1 105 ? -4.435 12.277 -4.143 1.00 94.12 105 ILE A N 1
ATOM 778 C CA . ILE A 1 105 ? -5.010 13.233 -3.191 1.00 94.12 105 ILE A CA 1
ATOM 779 C C . ILE A 1 105 ? -4.633 12.840 -1.758 1.00 94.12 105 ILE A C 1
ATOM 781 O O . ILE A 1 105 ? -4.122 13.669 -1.010 1.00 94.12 105 ILE A O 1
ATOM 785 N N . GLN A 1 106 ? -4.806 11.569 -1.389 1.00 89.81 106 GLN A N 1
ATOM 786 C CA . GLN A 1 106 ? -4.433 11.051 -0.075 1.00 89.81 106 GLN A CA 1
ATOM 787 C C . GLN A 1 106 ? -2.942 11.270 0.221 1.00 89.81 106 GLN A C 1
ATOM 789 O O . GLN A 1 106 ? -2.603 11.743 1.305 1.00 89.81 106 GLN A O 1
ATOM 794 N N . GLY A 1 107 ? -2.062 10.977 -0.740 1.00 88.56 107 GLY A N 1
ATOM 795 C CA . GLY A 1 107 ? -0.624 11.206 -0.617 1.00 88.56 107 GLY A CA 1
ATOM 796 C C . GLY A 1 107 ? -0.283 12.678 -0.386 1.00 88.56 107 GLY A C 1
ATOM 797 O O . GLY A 1 107 ? 0.484 12.987 0.524 1.00 88.56 107 GLY A O 1
ATOM 798 N N . PHE A 1 108 ? -0.903 13.594 -1.137 1.00 95.00 108 PHE A N 1
ATOM 799 C CA . PHE A 1 108 ? -0.729 15.033 -0.931 1.00 95.00 108 PHE A CA 1
ATOM 800 C C . PHE A 1 108 ? -1.232 15.481 0.442 1.00 95.00 108 PHE A C 1
ATOM 802 O O . PHE A 1 108 ? -0.513 16.196 1.132 1.00 95.00 108 PHE A O 1
ATOM 809 N N . LEU A 1 109 ? -2.418 15.045 0.879 1.00 94.19 109 LEU A N 1
ATOM 810 C CA . LEU A 1 109 ? -2.929 15.387 2.210 1.00 94.19 109 LEU A CA 1
ATOM 811 C C . LEU A 1 109 ? -1.994 14.908 3.325 1.00 94.19 109 LEU A C 1
ATOM 813 O O . LEU A 1 109 ? -1.721 15.666 4.255 1.00 94.19 109 LEU A O 1
ATOM 817 N N . ILE A 1 110 ? -1.481 13.677 3.228 1.00 91.25 110 ILE A N 1
ATOM 818 C CA . ILE A 1 110 ? -0.523 13.137 4.200 1.00 91.25 110 ILE A CA 1
ATOM 819 C C . ILE A 1 110 ? 0.775 13.948 4.168 1.00 91.25 110 ILE A C 1
ATOM 821 O O . ILE A 1 110 ? 1.256 14.355 5.223 1.00 91.25 110 ILE A O 1
ATOM 825 N N . LEU A 1 111 ? 1.318 14.227 2.980 1.00 91.31 111 LEU A N 1
ATOM 826 C CA . LEU A 1 111 ? 2.542 15.010 2.815 1.00 91.31 111 LEU A CA 1
ATOM 827 C C . LEU A 1 111 ? 2.400 16.406 3.429 1.00 91.31 111 LEU A C 1
ATOM 829 O O . LEU A 1 111 ? 3.254 16.815 4.212 1.00 91.31 111 LEU A O 1
ATOM 833 N N . PHE A 1 112 ? 1.319 17.122 3.110 1.00 94.00 112 PHE A N 1
ATOM 834 C CA . PHE A 1 112 ? 1.051 18.447 3.665 1.00 94.00 112 PHE A CA 1
ATOM 835 C C . PHE A 1 112 ? 0.828 18.396 5.174 1.00 94.00 112 PHE A C 1
ATOM 837 O O . PHE A 1 112 ? 1.379 19.232 5.883 1.00 94.00 112 PHE A O 1
ATOM 844 N N . GLY A 1 113 ? 0.080 17.411 5.679 1.00 92.12 113 GLY A N 1
ATOM 845 C CA . GLY A 1 113 ? -0.123 17.226 7.114 1.00 92.12 113 GLY A CA 1
ATOM 846 C C . GLY A 1 113 ? 1.199 17.010 7.850 1.00 92.12 113 GLY A C 1
ATOM 847 O O . GLY A 1 113 ? 1.494 17.705 8.818 1.00 92.12 113 GLY A O 1
ATOM 848 N N . VAL A 1 114 ? 2.042 16.108 7.347 1.00 92.00 114 VAL A N 1
ATOM 849 C CA . VAL A 1 114 ? 3.363 15.831 7.919 1.00 92.00 114 VAL A CA 1
ATOM 850 C C . VAL A 1 114 ? 4.274 17.054 7.829 1.00 92.00 114 VAL A C 1
ATOM 852 O O . VAL A 1 114 ? 4.888 17.418 8.827 1.00 92.00 114 VAL A O 1
ATOM 855 N N . LEU A 1 115 ? 4.341 17.731 6.681 1.00 91.06 115 LEU A N 1
ATOM 856 C CA . LEU A 1 115 ? 5.150 18.941 6.511 1.00 91.06 115 LEU A CA 1
ATOM 857 C C . LEU A 1 115 ? 4.726 20.038 7.498 1.00 91.06 115 LEU A C 1
ATOM 859 O O . LEU A 1 115 ? 5.574 20.664 8.137 1.00 91.06 115 LEU A O 1
ATOM 863 N N . LEU A 1 116 ? 3.414 20.217 7.667 1.00 90.75 116 LEU A N 1
ATOM 864 C CA . LEU A 1 116 ? 2.829 21.190 8.581 1.00 90.75 116 LEU A CA 1
ATOM 865 C C . LEU A 1 116 ? 3.053 20.830 10.052 1.00 90.75 116 LEU A C 1
ATOM 867 O O . LEU A 1 116 ? 2.973 21.721 10.877 1.00 90.75 116 LEU A O 1
ATOM 871 N N . LEU A 1 117 ? 3.370 19.582 10.400 1.00 89.44 117 LEU A N 1
ATOM 872 C CA . LEU A 1 117 ? 3.728 19.173 11.766 1.00 89.44 117 LEU A CA 1
ATOM 873 C C . LEU A 1 117 ? 5.246 19.175 12.008 1.00 89.44 117 LEU A C 1
ATOM 875 O O . LEU A 1 117 ? 5.703 19.633 13.056 1.00 89.44 117 LEU A O 1
ATOM 879 N N . ILE A 1 118 ? 6.040 18.714 11.040 1.00 90.12 118 ILE A N 1
ATOM 880 C CA . ILE A 1 118 ? 7.500 18.614 11.155 1.00 90.12 118 ILE A CA 1
ATOM 881 C C . ILE A 1 118 ? 8.136 20.003 11.223 1.00 90.12 118 ILE A C 1
ATOM 883 O O . ILE A 1 118 ? 8.919 20.272 12.133 1.00 90.12 118 ILE A O 1
ATOM 887 N N . VAL A 1 119 ? 7.798 20.901 10.293 1.00 88.94 119 VAL A N 1
ATOM 888 C CA . VAL A 1 119 ? 8.411 22.237 10.220 1.00 88.94 119 VAL A CA 1
ATOM 889 C C . VAL A 1 119 ? 8.196 23.048 11.507 1.00 88.94 119 VAL A C 1
ATOM 891 O O . VAL A 1 119 ? 9.192 23.508 12.072 1.00 88.94 119 VAL A O 1
ATOM 894 N N . PRO A 1 120 ? 6.970 23.208 12.050 1.00 84.56 120 PRO A N 1
ATOM 895 C CA . PRO A 1 120 ? 6.806 23.911 13.318 1.00 84.56 120 PRO A CA 1
ATOM 896 C C . PRO A 1 120 ? 7.371 23.132 14.502 1.00 84.56 120 PRO A C 1
ATOM 898 O O . PRO A 1 120 ? 7.814 23.766 15.455 1.00 84.56 120 PRO A O 1
ATOM 901 N N . GLY A 1 121 ? 7.416 21.797 14.446 1.00 87.75 121 GLY A N 1
ATOM 902 C CA . GLY A 1 121 ? 8.098 20.986 15.453 1.00 87.75 121 GLY A CA 1
ATOM 903 C C . GLY A 1 121 ? 9.580 21.349 15.568 1.00 87.75 121 GLY A C 1
ATOM 904 O O . GLY A 1 121 ? 10.068 21.619 16.664 1.00 87.75 121 GLY A O 1
ATOM 905 N N . PHE A 1 122 ? 10.279 21.459 14.436 1.00 87.25 122 PHE A N 1
ATOM 906 C CA . PHE A 1 122 ? 11.675 21.904 14.401 1.00 87.25 122 PHE A CA 1
ATOM 907 C C . PHE A 1 122 ? 11.847 23.363 14.838 1.00 87.25 122 PHE A C 1
ATOM 909 O O . PHE A 1 122 ? 12.794 23.669 15.561 1.00 87.25 122 PHE A O 1
ATOM 916 N N . ILE A 1 123 ? 10.934 24.260 14.450 1.00 84.75 123 ILE A N 1
ATOM 917 C CA . ILE A 1 123 ? 10.975 25.667 14.885 1.00 84.75 123 ILE A CA 1
ATOM 918 C C . ILE A 1 123 ? 10.803 25.768 16.404 1.00 84.75 123 ILE A C 1
ATOM 920 O O . ILE A 1 123 ? 11.583 26.448 17.066 1.00 84.75 123 ILE A O 1
ATOM 924 N N . ALA A 1 124 ? 9.814 25.071 16.966 1.00 85.12 124 ALA A N 1
ATOM 925 C CA . ALA A 1 124 ? 9.579 25.033 18.402 1.00 85.12 124 ALA A CA 1
ATOM 926 C C . ALA A 1 124 ? 10.787 24.452 19.142 1.00 85.12 124 ALA A C 1
ATOM 928 O O . ALA A 1 124 ? 11.249 25.060 20.104 1.00 85.12 124 ALA A O 1
ATOM 929 N N . PHE A 1 125 ? 11.351 23.346 18.646 1.00 83.19 125 PHE A N 1
ATOM 930 C CA . PHE A 1 125 ? 12.563 22.751 19.202 1.00 83.19 125 PHE A CA 1
ATOM 931 C C . PHE A 1 125 ? 13.728 23.748 19.221 1.00 83.19 125 PHE A C 1
ATOM 933 O O . PHE A 1 125 ? 14.328 23.961 20.275 1.00 83.19 125 PHE A O 1
ATOM 940 N N . ALA A 1 126 ? 13.997 24.419 18.096 1.00 83.12 126 ALA A N 1
ATOM 941 C CA . ALA A 1 126 ? 15.037 25.439 17.998 1.00 83.12 126 ALA A CA 1
ATOM 942 C C . ALA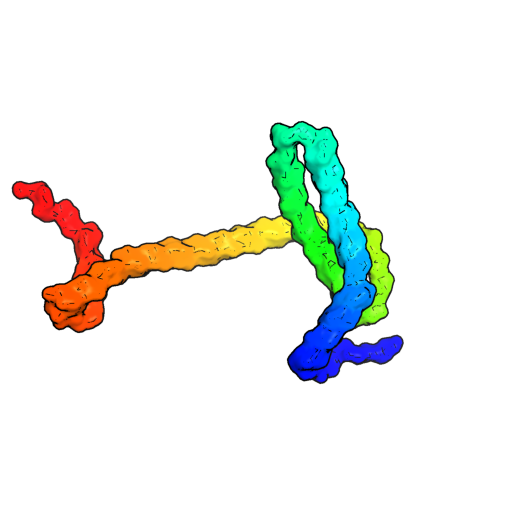 A 1 126 ? 14.796 26.608 18.971 1.00 83.12 126 ALA A C 1
ATOM 944 O O . ALA A 1 126 ? 15.737 27.083 19.604 1.00 83.12 126 ALA A O 1
ATOM 945 N N . TRP A 1 127 ? 13.542 27.043 19.143 1.00 75.50 127 TRP A N 1
ATOM 946 C CA . TRP A 1 127 ? 13.175 28.107 20.084 1.00 75.50 127 TRP A CA 1
ATOM 947 C C . TRP A 1 127 ? 13.274 27.702 21.553 1.00 75.50 127 TRP A C 1
ATOM 949 O O . TRP A 1 127 ? 13.523 28.567 22.388 1.00 75.50 127 TRP A O 1
ATOM 959 N N . THR A 1 128 ? 13.085 26.429 21.897 1.00 80.88 128 THR A N 1
ATOM 960 C CA . THR A 1 128 ? 13.152 25.950 23.289 1.00 80.88 128 THR A CA 1
ATOM 961 C C . THR A 1 128 ? 14.499 25.347 23.675 1.00 80.88 128 THR A C 1
ATOM 963 O O . THR A 1 128 ? 14.723 25.082 24.853 1.00 80.88 128 THR A O 1
ATOM 966 N N . PHE A 1 129 ? 15.408 25.141 22.720 1.00 82.69 129 PHE A N 1
ATOM 967 C CA . PHE A 1 129 ? 16.683 24.454 22.944 1.00 82.69 129 PHE A CA 1
ATOM 968 C C . PHE A 1 129 ? 17.536 25.090 24.057 1.00 82.69 129 PHE A C 1
ATOM 970 O O . PHE A 1 129 ? 18.125 24.383 24.872 1.00 82.69 129 PHE A O 1
ATOM 977 N N . ALA A 1 130 ? 17.560 26.423 24.145 1.00 79.12 130 ALA A N 1
ATOM 978 C CA . ALA A 1 130 ? 18.345 27.154 25.144 1.00 79.12 130 ALA A CA 1
ATOM 979 C C . ALA A 1 130 ? 17.678 27.251 26.521 1.00 79.12 130 ALA A C 1
ATOM 981 O O . ALA A 1 130 ? 18.301 27.673 27.495 1.00 79.12 130 ALA A O 1
ATOM 982 N N . MET A 1 131 ? 16.396 26.902 26.608 1.00 77.88 131 MET A N 1
ATOM 983 C CA . MET A 1 131 ? 15.568 27.180 27.774 1.00 77.88 131 MET A CA 1
ATOM 984 C C . MET A 1 131 ? 16.058 26.452 29.040 1.00 77.88 131 MET A C 1
ATOM 986 O O . MET A 1 131 ? 16.176 27.115 30.070 1.00 77.88 131 MET A O 1
ATOM 990 N N . PRO A 1 132 ? 16.424 25.150 29.005 1.00 80.00 132 PRO A N 1
ATOM 991 C CA . PRO A 1 132 ? 16.947 24.461 30.187 1.00 80.00 132 PRO A CA 1
ATOM 992 C C . PRO A 1 132 ? 18.278 25.048 30.667 1.00 80.00 132 PRO A C 1
ATOM 994 O O . PRO A 1 132 ? 18.499 25.174 31.868 1.00 80.00 132 PRO A O 1
ATOM 997 N N . GLN A 1 133 ? 19.138 25.455 29.727 1.00 80.81 133 GLN A N 1
ATOM 998 C CA . GLN A 1 133 ? 20.432 26.063 30.038 1.00 80.81 133 GLN A CA 1
ATOM 999 C C . GLN A 1 133 ? 20.244 27.429 30.710 1.00 80.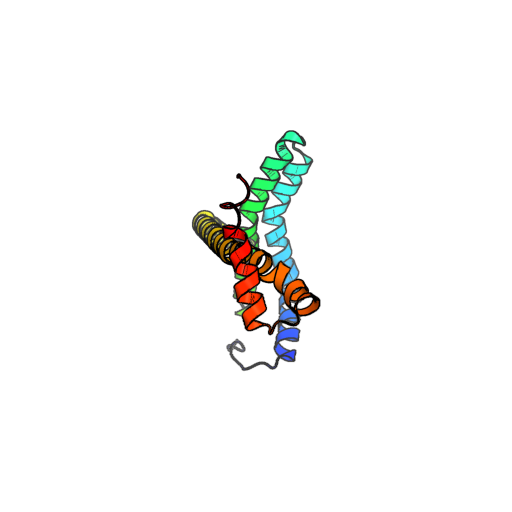81 133 GLN A C 1
ATOM 1001 O O . GLN A 1 133 ? 20.886 27.702 31.716 1.00 80.81 133 GLN A O 1
ATOM 1006 N N . ALA A 1 134 ? 19.306 28.253 30.228 1.00 76.06 134 ALA A N 1
ATOM 1007 C CA . ALA A 1 134 ? 18.972 29.537 30.847 1.00 76.06 134 ALA A CA 1
ATOM 1008 C C . ALA A 1 134 ? 18.356 29.379 32.251 1.00 76.06 134 ALA A C 1
ATOM 1010 O O . ALA A 1 134 ? 18.699 30.121 33.166 1.00 76.06 134 ALA A O 1
ATOM 1011 N N . VAL A 1 135 ? 17.481 28.388 32.461 1.00 81.19 135 VAL A N 1
ATOM 1012 C CA . VAL A 1 135 ? 16.921 28.104 33.796 1.00 81.19 135 VAL A CA 1
ATOM 1013 C C . VAL A 1 135 ? 18.024 27.683 34.771 1.00 81.19 135 VAL A C 1
ATOM 1015 O O . VAL A 1 135 ? 18.060 28.172 35.898 1.00 81.19 135 VAL A O 1
ATOM 1018 N N . MET A 1 136 ? 18.933 26.807 34.336 1.00 82.25 136 MET A N 1
ATOM 1019 C CA . MET A 1 136 ? 19.966 26.238 35.204 1.00 82.25 136 MET A CA 1
ATOM 1020 C C . MET A 1 136 ? 21.110 27.214 35.498 1.00 82.25 136 MET A C 1
ATOM 1022 O O . MET A 1 136 ? 21.577 27.285 36.630 1.00 82.25 136 MET A O 1
ATOM 1026 N N . LEU A 1 137 ? 21.563 27.969 34.493 1.00 80.12 137 LEU A N 1
ATOM 1027 C CA . LEU A 1 137 ? 22.701 28.885 34.622 1.00 80.12 137 LEU A CA 1
ATOM 1028 C C . LEU A 1 137 ? 22.309 30.245 35.202 1.00 80.12 137 LEU A C 1
ATOM 1030 O O . LEU A 1 137 ? 23.141 30.904 35.818 1.00 80.12 137 LEU A O 1
ATOM 1034 N N . GLU A 1 138 ? 21.061 30.677 35.016 1.00 77.50 138 GLU A N 1
ATOM 1035 C CA . GLU A 1 138 ? 20.626 32.031 35.380 1.00 77.50 138 GLU A CA 1
ATOM 1036 C C . GLU A 1 138 ? 19.515 32.046 36.439 1.00 77.50 138 GLU A C 1
ATOM 1038 O O . GLU A 1 138 ? 18.994 33.110 36.773 1.00 77.50 138 GLU A O 1
ATOM 1043 N N . GLY A 1 139 ? 19.124 30.876 36.963 1.00 75.94 139 GLY A N 1
ATOM 1044 C CA . GLY A 1 139 ? 18.091 30.746 37.998 1.00 75.94 139 GLY A CA 1
ATOM 1045 C C . GLY A 1 139 ? 16.718 31.273 37.566 1.00 75.94 139 GLY A C 1
ATOM 1046 O O . GLY A 1 139 ? 15.894 31.643 38.405 1.00 75.94 139 GLY A O 1
ATOM 1047 N N . MET A 1 140 ? 16.472 31.376 36.257 1.00 76.75 140 MET A N 1
ATOM 1048 C CA . MET A 1 140 ? 15.268 32.000 35.718 1.00 76.75 140 MET A CA 1
ATOM 1049 C C . MET A 1 140 ? 14.060 31.066 35.774 1.00 76.75 140 MET A C 1
ATOM 1051 O O . MET A 1 140 ? 14.148 29.870 35.517 1.00 76.75 140 MET A O 1
ATOM 1055 N N . THR A 1 141 ? 12.882 31.633 36.031 1.00 77.69 141 THR A N 1
ATOM 1056 C CA . THR A 1 141 ? 11.604 30.919 35.904 1.00 77.69 141 THR A CA 1
ATOM 1057 C C . THR A 1 141 ? 11.338 30.550 34.440 1.00 77.69 141 THR A C 1
ATOM 1059 O O . THR A 1 141 ? 11.670 31.319 33.537 1.00 77.69 141 THR A O 1
ATOM 1062 N N . ALA A 1 142 ? 10.675 29.414 34.196 1.00 71.25 142 ALA A N 1
ATOM 1063 C CA . ALA A 1 142 ? 10.388 28.880 32.859 1.00 71.25 142 ALA A CA 1
ATOM 1064 C C . ALA A 1 142 ? 9.812 29.919 31.869 1.00 71.25 142 ALA A C 1
ATOM 1066 O O . ALA A 1 142 ? 10.224 29.973 30.713 1.00 71.25 142 ALA A O 1
ATOM 1067 N N . SER A 1 143 ? 8.917 30.803 32.322 1.00 71.50 143 SER A N 1
ATOM 1068 C CA . SER A 1 143 ? 8.338 31.863 31.483 1.00 71.50 143 SER A CA 1
ATOM 1069 C C . SER A 1 143 ? 9.362 32.916 31.031 1.00 71.50 143 SER A C 1
ATOM 1071 O O . SER A 1 143 ? 9.338 33.337 29.874 1.00 71.50 143 SER A O 1
ATOM 1073 N N . LYS A 1 144 ? 10.296 33.311 31.907 1.00 72.06 144 LYS A N 1
ATOM 1074 C CA . LYS A 1 144 ? 11.379 34.259 31.588 1.00 72.06 144 LYS A CA 1
ATOM 1075 C C . LYS A 1 144 ? 12.458 33.614 30.715 1.00 72.06 144 LYS A C 1
ATOM 1077 O O . LYS A 1 144 ? 12.940 34.249 29.781 1.00 72.06 144 LYS A O 1
ATOM 1082 N N . ALA A 1 145 ? 12.771 32.341 30.954 1.00 68.75 145 ALA A N 1
ATOM 1083 C CA . ALA A 1 145 ? 13.705 31.576 30.131 1.00 68.75 145 ALA A CA 1
ATOM 1084 C C . ALA A 1 145 ? 13.188 31.366 28.692 1.00 68.75 145 ALA A C 1
ATOM 1086 O O . ALA A 1 145 ? 13.968 31.441 27.744 1.00 68.75 145 ALA A O 1
ATOM 1087 N N . PHE A 1 146 ? 11.875 31.168 28.506 1.00 68.88 146 PHE A N 1
ATOM 1088 C CA . PHE A 1 146 ? 11.260 31.057 27.177 1.00 68.88 146 PHE A CA 1
ATOM 1089 C C . PHE A 1 146 ? 11.319 32.375 26.390 1.00 68.88 146 PHE A C 1
ATOM 1091 O O . PHE A 1 146 ? 11.677 32.370 25.213 1.00 68.88 146 PHE A O 1
ATOM 1098 N N . ALA A 1 147 ? 11.019 33.510 27.038 1.00 70.38 147 ALA A N 1
ATOM 1099 C CA . ALA A 1 147 ? 11.140 34.832 26.418 1.00 70.38 147 ALA A CA 1
ATOM 1100 C C . ALA A 1 147 ? 12.588 35.121 25.983 1.00 70.38 147 ALA A C 1
ATOM 1102 O O . ALA A 1 147 ? 12.814 35.546 24.854 1.00 70.38 147 ALA A O 1
ATOM 1103 N N . ARG A 1 148 ? 13.565 34.786 26.836 1.00 66.81 148 ARG A N 1
ATOM 1104 C CA . ARG A 1 148 ? 14.996 34.985 26.571 1.00 66.81 148 ARG A CA 1
ATOM 1105 C C . ARG A 1 148 ? 15.544 34.091 25.454 1.00 66.81 148 ARG A C 1
ATOM 1107 O O . ARG A 1 148 ? 16.302 34.556 24.609 1.00 66.81 148 ARG A O 1
ATOM 1114 N N . SER A 1 149 ? 15.134 32.824 25.404 1.00 62.72 149 SER A N 1
ATOM 1115 C CA . SER A 1 149 ? 15.534 31.875 24.350 1.00 62.72 149 SER A CA 1
ATOM 1116 C C . SER A 1 149 ? 15.077 32.320 22.948 1.00 62.72 149 SER A C 1
ATOM 1118 O O . SER A 1 149 ? 15.710 32.011 21.939 1.00 62.72 149 SER A O 1
ATOM 1120 N N . ARG A 1 150 ? 13.995 33.106 22.875 1.00 62.72 150 ARG A N 1
ATOM 1121 C CA . ARG A 1 150 ? 13.414 33.614 21.626 1.00 62.72 150 ARG A CA 1
ATOM 1122 C C . ARG A 1 150 ? 14.094 34.882 21.088 1.00 62.72 150 ARG A C 1
ATOM 1124 O O . ARG A 1 150 ? 13.842 35.237 19.938 1.00 62.72 150 ARG A O 1
ATOM 1131 N N . ASP A 1 151 ? 14.971 35.524 21.866 1.00 67.00 151 ASP A N 1
ATOM 1132 C CA . ASP A 1 151 ? 15.717 36.730 21.467 1.00 67.00 151 ASP A CA 1
ATOM 1133 C C . ASP A 1 151 ? 17.010 36.428 20.682 1.00 67.00 151 ASP A C 1
ATOM 1135 O O . ASP A 1 151 ? 17.563 37.318 20.030 1.00 67.00 151 ASP A O 1
ATOM 1139 N N . TRP A 1 152 ? 17.474 35.170 20.639 1.00 54.72 152 TRP A N 1
ATOM 1140 C CA . TRP A 1 152 ? 18.699 34.799 19.912 1.00 54.72 152 TRP A CA 1
ATOM 1141 C C . TRP A 1 152 ? 18.705 35.044 18.389 1.00 54.72 152 TRP A C 1
ATOM 1143 O O . TRP A 1 152 ? 19.766 35.390 17.866 1.00 54.72 152 TRP A O 1
ATOM 1153 N N . PRO A 1 153 ? 17.578 34.992 17.653 1.00 56.09 153 PRO A N 1
ATOM 1154 C CA . PRO A 1 153 ? 17.548 35.388 16.243 1.00 56.09 153 PRO A CA 1
ATOM 1155 C C . PRO A 1 153 ? 17.784 36.891 16.001 1.00 56.09 153 PRO A C 1
ATOM 1157 O O . PRO A 1 153 ? 18.049 37.284 14.867 1.00 56.09 153 PRO A O 1
ATOM 1160 N N . ARG A 1 154 ? 17.678 37.746 17.032 1.00 54.75 154 ARG A N 1
ATOM 1161 C CA . ARG A 1 154 ? 17.771 39.216 16.917 1.00 54.75 154 ARG A CA 1
ATOM 1162 C C . ARG A 1 154 ? 19.136 39.799 17.308 1.00 54.75 154 ARG A C 1
ATOM 1164 O O . ARG A 1 154 ? 19.356 40.988 17.108 1.00 54.75 154 ARG A O 1
ATOM 1171 N N . ILE A 1 155 ? 20.081 38.986 17.791 1.00 55.06 155 ILE A N 1
ATOM 1172 C CA . ILE A 1 155 ? 21.401 39.448 18.278 1.00 55.06 155 ILE A CA 1
ATOM 1173 C C . ILE A 1 155 ? 22.430 39.670 17.136 1.00 55.06 155 ILE A C 1
ATOM 1175 O O . ILE A 1 155 ? 23.581 40.018 17.376 1.00 55.06 155 ILE A O 1
ATOM 1179 N N . ARG A 1 156 ? 22.042 39.564 15.853 1.00 49.31 156 ARG A N 1
ATOM 1180 C CA . ARG A 1 156 ? 22.969 39.801 14.721 1.00 49.31 156 ARG A CA 1
ATOM 1181 C C . ARG A 1 156 ? 23.308 41.283 14.466 1.00 49.31 156 ARG A C 1
ATOM 1183 O O . ARG A 1 156 ? 24.197 41.560 13.670 1.00 49.31 156 ARG A O 1
ATOM 1190 N N . SER A 1 157 ? 22.653 42.227 15.140 1.00 53.78 157 SER A N 1
ATOM 1191 C CA . SER A 1 157 ? 22.812 43.668 14.873 1.00 53.78 157 SER A CA 1
ATOM 1192 C C . SER A 1 157 ? 23.949 44.359 15.642 1.00 53.78 157 SER A C 1
ATOM 1194 O O . SER A 1 157 ? 24.197 45.530 15.385 1.00 53.78 157 SER A O 1
ATOM 1196 N N . TYR A 1 158 ? 24.634 43.682 16.574 1.00 52.00 158 TYR A N 1
ATOM 1197 C CA . TYR A 1 158 ? 25.615 44.322 17.475 1.00 52.00 158 TYR A CA 1
ATOM 1198 C C . TYR A 1 158 ? 27.038 43.739 17.411 1.00 52.00 158 TYR A C 1
ATOM 1200 O O . TYR A 1 158 ? 27.865 44.074 18.250 1.00 52.00 158 TYR A O 1
ATOM 1208 N N . ALA A 1 159 ? 27.345 42.874 16.437 1.00 47.53 159 ALA A N 1
ATOM 1209 C CA . ALA A 1 159 ? 28.653 42.203 16.336 1.00 47.53 159 ALA A CA 1
ATOM 1210 C C . ALA A 1 159 ? 29.610 42.801 15.280 1.00 47.53 159 ALA A C 1
ATOM 1212 O O . ALA A 1 159 ? 30.651 42.214 15.005 1.00 47.53 159 ALA A O 1
ATOM 1213 N N . PHE A 1 160 ? 29.277 43.955 14.695 1.00 46.69 160 PHE A N 1
ATOM 1214 C CA . PHE A 1 160 ? 30.197 44.739 13.864 1.00 46.69 160 PHE A CA 1
ATOM 1215 C C . PHE A 1 160 ? 30.231 46.184 14.364 1.00 46.69 160 PHE A C 1
ATOM 1217 O O . PHE A 1 160 ? 29.554 47.052 13.818 1.00 46.69 160 PHE A O 1
ATOM 1224 N N . CYS A 1 161 ? 30.997 46.422 15.423 1.00 40.12 161 CYS A N 1
ATOM 1225 C CA . CYS A 1 161 ? 31.628 47.708 15.680 1.00 40.12 161 CYS A CA 1
ATOM 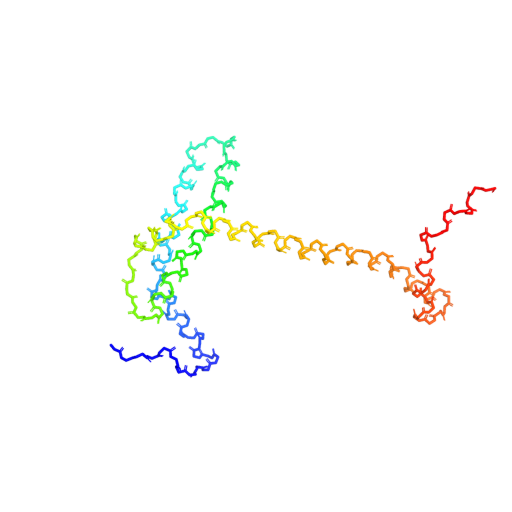1226 C C . CYS A 1 161 ? 32.969 47.469 16.370 1.00 40.12 161 CYS A C 1
ATOM 1228 O O . CYS A 1 161 ? 33.030 46.528 17.194 1.00 40.12 161 CYS A O 1
#

Sequence (161 aa):
MPSSALRPRSATELIDASFQLLRQIYPQCVMAMAAIFVPFIVLRIVLPESMAPMVNLASQLFQPLALAAIILLVSNSYLGGGMLVSTAIGAVLSRFGALMLVSFIQGFLILFGVLLLIVPGFIAFAWTFAMPQAVMLEGMTASKAFARSRDWPRIRSYAFC

Radius of gyration: 27.4 Å; Cα contacts (8 Å, |Δi|>4): 78; chains: 1; bounding box: 63×66×56 Å

Mean predicted aligned error: 10.86 Å

Solvent-accessible surface area (backbone atoms only — not comparable to full-atom values): 9239 Å² total; per-residue (Å²): 131,83,83,81,79,82,67,93,68,55,77,66,54,48,52,53,50,48,51,52,49,44,69,72,43,43,68,53,45,51,50,45,41,42,72,65,46,47,61,50,54,51,48,54,72,74,46,60,75,92,50,40,65,60,50,50,52,53,50,57,70,47,45,65,49,43,52,50,29,40,52,50,48,52,55,35,42,70,73,72,42,88,76,54,58,68,59,36,47,52,57,40,60,78,39,42,69,60,53,49,52,50,52,51,52,52,50,50,53,50,50,52,53,49,51,66,48,49,55,55,49,52,50,52,48,66,40,50,64,51,23,64,56,39,28,71,77,65,72,38,54,71,73,59,18,46,58,56,34,59,48,63,87,68,62,79,83,74,80,86,127

Foldseek 3Di:
DDCPQDDDDDPVRVVVVVVVLCVVCVVLLVVLLCVLCVVLVVCCVPDDPVCNVVSVVVSVLCVLLSVQLVVVSSVQVSRVHDDHSVNSSVVSVVCSVVSSVVVVVVVVVVVVVVCVVVVVVVVVCQLCVCQVVCCVVVVDDSVVSSVVSNCVVVPPPPPPD

Secondary structure (DSSP, 8-state):
---GGGS---HHHHHHHHHHHHHHHHHHHHHHHHHHHHHHHHHHHHS-GGGHHHHHHHHHHHHHHHHHHHHHHHHHHHTT----HHHHHHHHHHTHHHHHHHHHHHHHHHHHHHHHHHHHHHHHHHHHTTHHHHHHHH---HHHHHHHHTTGGGGGGSS--